Protein AF-A0A2R8AA76-F1 (afdb_monomer_lite)

pLDDT: mean 76.71, std 15.75, range [41.84, 96.31]

Structure (mmCIF, N/CA/C/O backbone):
data_AF-A0A2R8AA76-F1
#
_entry.id   AF-A0A2R8AA76-F1
#
loop_
_atom_site.group_PDB
_atom_site.id
_atom_site.type_symbol
_atom_site.label_atom_id
_atom_site.label_alt_id
_atom_site.label_comp_id
_atom_site.label_asym_id
_atom_site.label_entity_id
_atom_site.label_seq_id
_atom_site.pdbx_PDB_ins_code
_atom_site.Cartn_x
_atom_site.Cartn_y
_atom_site.Cartn_z
_atom_site.occupancy
_atom_site.B_iso_or_equiv
_atom_site.auth_seq_id
_atom_site.auth_comp_id
_atom_site.auth_asym_id
_atom_site.auth_atom_id
_atom_site.pdbx_PDB_model_num
ATOM 1 N N . MET A 1 1 ? 12.837 -18.090 33.378 1.00 52.94 1 MET A N 1
ATOM 2 C CA . MET A 1 1 ? 11.914 -18.209 32.228 1.00 52.94 1 MET A CA 1
ATOM 3 C C . MET A 1 1 ? 11.012 -16.968 32.091 1.00 52.94 1 MET A C 1
ATOM 5 O O . MET A 1 1 ? 10.012 -17.036 31.408 1.00 52.94 1 MET A O 1
ATOM 9 N N . SER A 1 2 ? 11.378 -15.805 32.654 1.00 61.41 2 SER A N 1
ATOM 10 C CA . SER A 1 2 ? 10.389 -14.785 33.066 1.00 61.41 2 SER A CA 1
ATOM 11 C C . SER A 1 2 ? 10.307 -13.522 32.191 1.00 61.41 2 SER A C 1
ATOM 13 O O . SER A 1 2 ? 9.382 -12.737 32.332 1.00 61.41 2 SER A O 1
ATOM 15 N N . VAL A 1 3 ? 11.260 -13.303 31.280 1.00 69.62 3 VAL A N 1
ATOM 16 C CA . VAL A 1 3 ? 11.308 -12.075 30.456 1.00 69.62 3 VAL A CA 1
ATOM 17 C C . VAL A 1 3 ? 10.355 -12.147 29.256 1.00 69.62 3 VAL A C 1
ATOM 19 O O . VAL A 1 3 ? 9.854 -11.126 28.806 1.00 69.62 3 VAL A O 1
ATOM 22 N N . GLN A 1 4 ? 10.059 -13.350 28.756 1.00 62.78 4 GLN A N 1
ATOM 23 C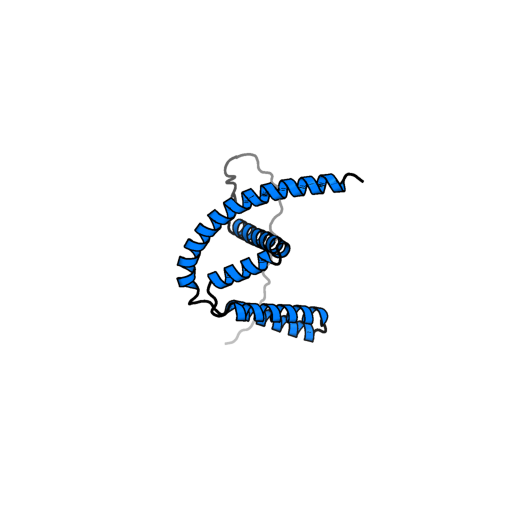 CA . GLN A 1 4 ? 9.138 -13.528 27.626 1.00 62.78 4 GLN A CA 1
ATOM 24 C C . GLN A 1 4 ? 7.652 -13.482 28.024 1.00 62.78 4 GLN A C 1
ATOM 26 O O . GLN A 1 4 ? 6.809 -13.406 27.135 1.00 62.78 4 GLN A O 1
ATOM 31 N N . GLU A 1 5 ? 7.336 -13.543 29.323 1.00 70.38 5 GLU A N 1
ATOM 32 C CA . GLU A 1 5 ? 5.959 -13.513 29.841 1.00 70.38 5 GLU A CA 1
ATOM 33 C C . GLU A 1 5 ? 5.493 -12.058 30.019 1.00 70.38 5 GLU A C 1
ATOM 35 O O . GLU A 1 5 ? 4.584 -11.633 29.317 1.00 70.38 5 GLU A O 1
ATOM 40 N N . ASN A 1 6 ? 6.254 -11.235 30.756 1.00 75.56 6 ASN A N 1
ATOM 41 C CA . ASN A 1 6 ? 5.937 -9.810 30.958 1.00 75.56 6 ASN A CA 1
ATOM 42 C C . ASN A 1 6 ? 5.774 -9.009 29.659 1.00 75.56 6 ASN A C 1
ATOM 44 O O . ASN A 1 6 ? 4.881 -8.179 29.554 1.00 75.56 6 ASN A O 1
ATOM 48 N N . VAL A 1 7 ? 6.624 -9.250 28.655 1.00 79.00 7 VAL A N 1
ATOM 49 C CA . VAL A 1 7 ? 6.539 -8.517 27.380 1.00 79.00 7 VAL A CA 1
ATOM 50 C C . VAL A 1 7 ? 5.259 -8.870 26.621 1.00 79.00 7 VAL A C 1
ATOM 52 O O . VAL A 1 7 ? 4.720 -8.026 25.917 1.00 79.00 7 VAL A O 1
ATOM 55 N N . LYS A 1 8 ? 4.760 -10.106 26.745 1.00 77.62 8 LYS A N 1
ATOM 56 C CA . LYS A 1 8 ? 3.507 -10.512 26.099 1.00 77.62 8 LYS A CA 1
ATOM 57 C C . LYS A 1 8 ? 2.297 -9.906 26.790 1.00 77.62 8 LYS A C 1
ATOM 59 O O . LYS A 1 8 ? 1.402 -9.463 26.079 1.00 77.62 8 LYS A O 1
ATOM 64 N N . ASP A 1 9 ? 2.296 -9.878 28.119 1.00 83.31 9 ASP A N 1
ATOM 65 C CA . ASP A 1 9 ? 1.207 -9.286 28.897 1.00 83.31 9 ASP A CA 1
ATOM 66 C C . ASP A 1 9 ? 1.135 -7.771 28.657 1.00 83.31 9 ASP A C 1
ATOM 68 O O . ASP A 1 9 ? 0.089 -7.252 28.287 1.00 83.31 9 ASP A O 1
ATOM 72 N N . GLU A 1 10 ? 2.273 -7.072 28.684 1.00 80.06 10 GLU A N 1
ATOM 73 C CA . GLU A 1 10 ? 2.316 -5.625 28.436 1.00 80.06 10 GLU A CA 1
ATOM 74 C C . GLU A 1 10 ? 1.934 -5.257 26.988 1.00 80.06 10 GLU A C 1
ATOM 76 O O . GLU A 1 10 ? 1.280 -4.241 26.743 1.00 80.06 10 GLU A O 1
ATOM 81 N N . LEU A 1 11 ? 2.294 -6.098 26.008 1.00 79.44 11 LEU A N 1
ATOM 82 C CA . LEU A 1 11 ? 1.822 -5.936 24.630 1.00 79.44 11 LEU A CA 1
ATOM 83 C C . LEU A 1 11 ? 0.325 -6.219 24.494 1.00 79.44 11 LEU A C 1
ATOM 85 O O . LEU A 1 11 ? -0.317 -5.578 23.666 1.00 79.44 11 LEU A O 1
ATOM 89 N N . ALA A 1 12 ? -0.215 -7.187 25.235 1.00 83.69 12 ALA A N 1
ATOM 90 C CA . ALA A 1 12 ? -1.629 -7.536 25.176 1.00 83.69 12 ALA A CA 1
ATOM 91 C C . ALA A 1 12 ? -2.491 -6.406 25.751 1.00 83.69 12 ALA A C 1
ATOM 93 O O . ALA A 1 12 ? -3.380 -5.927 25.049 1.00 83.69 12 ALA A O 1
ATOM 94 N N . ASP A 1 13 ? -2.152 -5.907 26.942 1.00 84.56 13 ASP A N 1
ATOM 95 C CA . ASP A 1 13 ? -2.830 -4.775 27.583 1.00 84.56 13 ASP A CA 1
ATOM 96 C C . ASP A 1 13 ? -2.765 -3.506 26.717 1.00 84.56 13 ASP A C 1
ATOM 98 O O . ASP A 1 13 ? -3.788 -2.885 26.412 1.00 84.56 13 ASP A O 1
ATOM 102 N N . ASN A 1 14 ? -1.574 -3.143 26.222 1.00 84.25 14 ASN A N 1
ATOM 103 C CA . ASN A 1 14 ? -1.439 -1.978 25.344 1.00 84.25 14 ASN A CA 1
ATOM 104 C C . ASN A 1 14 ? -2.168 -2.166 24.009 1.00 84.25 14 ASN A C 1
ATOM 106 O O . ASN A 1 14 ? -2.691 -1.198 23.456 1.00 84.25 14 ASN A O 1
ATOM 110 N N . ALA A 1 15 ? -2.226 -3.388 23.474 1.00 84.38 15 ALA A N 1
ATOM 111 C CA . ALA A 1 15 ? -2.968 -3.665 22.252 1.00 84.38 15 ALA A CA 1
ATOM 112 C C . ALA A 1 15 ? -4.484 -3.552 22.457 1.00 84.38 15 ALA A C 1
ATOM 114 O O . ALA A 1 15 ? -5.168 -3.106 21.536 1.00 84.38 15 ALA A O 1
ATOM 115 N N . GLU A 1 16 ? -5.020 -3.928 23.619 1.00 84.12 16 GLU A N 1
ATOM 116 C CA . GLU A 1 16 ? -6.445 -3.761 23.929 1.00 84.12 16 GLU A CA 1
ATOM 117 C C . GLU A 1 16 ? -6.822 -2.279 24.041 1.00 84.12 16 GLU A C 1
ATOM 119 O O . GLU A 1 16 ? -7.738 -1.828 23.347 1.00 84.12 16 GLU A O 1
ATOM 124 N N . HIS A 1 17 ? -6.041 -1.490 24.784 1.00 83.00 17 HIS A N 1
ATOM 125 C CA . HIS A 1 17 ? -6.250 -0.042 24.897 1.00 83.00 17 HIS A CA 1
ATOM 126 C C . HIS A 1 17 ? -6.060 0.704 23.568 1.00 83.00 17 HIS A C 1
ATOM 128 O O . HIS A 1 17 ? -6.827 1.616 23.233 1.00 83.00 17 HIS A O 1
ATOM 134 N N . ALA A 1 18 ? -5.062 0.304 22.776 1.00 83.75 18 ALA A N 1
ATOM 135 C CA . ALA A 1 18 ? -4.834 0.876 21.456 1.00 83.75 18 ALA A CA 1
ATOM 136 C C . ALA A 1 18 ? -5.962 0.514 20.486 1.00 83.75 18 ALA A C 1
ATOM 138 O O . ALA A 1 18 ? -6.378 1.364 19.705 1.00 83.75 18 ALA A O 1
ATOM 139 N N . LYS A 1 19 ? -6.493 -0.716 20.536 1.00 85.56 19 LYS A N 1
ATOM 140 C CA . LYS A 1 19 ? -7.614 -1.133 19.680 1.00 85.56 19 LYS A CA 1
ATOM 141 C C . LYS A 1 19 ? -8.869 -0.313 19.934 1.00 85.56 19 LYS A C 1
ATOM 143 O O . LYS A 1 19 ? -9.524 0.056 18.964 1.00 85.56 19 LYS A O 1
ATOM 148 N N . GLU A 1 20 ? -9.201 -0.046 21.193 1.00 83.81 20 GLU A N 1
ATOM 149 C CA . GLU A 1 20 ? -10.395 0.727 21.545 1.00 83.81 20 GLU A CA 1
ATOM 150 C C . GLU A 1 20 ? -10.269 2.179 21.068 1.00 83.81 20 GLU A C 1
ATOM 152 O O . GLU A 1 20 ? -11.096 2.649 20.288 1.00 83.81 20 GLU A O 1
ATOM 157 N N . THR A 1 21 ? -9.145 2.825 21.389 1.00 84.50 21 THR A N 1
ATOM 158 C CA . THR A 1 21 ? -8.845 4.200 20.956 1.00 84.50 21 THR A CA 1
ATOM 159 C C . THR A 1 21 ? -8.826 4.324 19.428 1.00 84.50 21 THR A C 1
ATOM 161 O O . THR A 1 21 ? -9.431 5.225 18.849 1.00 84.50 21 THR A O 1
ATOM 164 N N . VAL A 1 22 ? -8.160 3.392 18.739 1.00 85.81 22 VAL A N 1
ATOM 165 C CA . VAL A 1 22 ? -8.096 3.384 17.272 1.00 85.81 22 VAL A CA 1
ATOM 166 C C . VAL A 1 22 ? -9.479 3.182 16.663 1.00 85.81 22 VAL A C 1
ATOM 168 O O . VAL A 1 22 ? -9.782 3.824 15.663 1.00 85.81 22 VAL A O 1
ATOM 171 N N . LYS A 1 23 ? -10.331 2.328 17.238 1.00 85.50 23 LYS A N 1
ATOM 172 C CA . LYS A 1 23 ? -11.658 2.045 16.682 1.00 85.50 23 LYS A CA 1
ATOM 173 C C . LYS A 1 23 ? -12.532 3.297 16.634 1.00 85.50 23 LYS A C 1
ATOM 175 O O . LYS A 1 23 ? -13.106 3.572 15.583 1.00 85.50 23 LYS A O 1
ATOM 180 N N . ASP A 1 24 ? -12.578 4.075 17.711 1.00 85.88 24 ASP A N 1
ATOM 181 C CA . ASP A 1 24 ? -13.423 5.273 17.776 1.00 85.88 24 ASP A CA 1
ATOM 182 C C . ASP A 1 24 ? -12.930 6.387 16.839 1.00 85.88 24 ASP A C 1
ATOM 184 O O . ASP A 1 24 ? -13.716 7.004 16.108 1.00 85.88 24 ASP A O 1
ATOM 188 N N . HIS A 1 25 ? -11.610 6.598 16.785 1.00 84.12 25 HIS A N 1
ATOM 189 C CA . HIS A 1 25 ? -11.007 7.584 15.886 1.00 84.12 25 HIS A CA 1
ATOM 190 C C . HIS A 1 25 ? -11.112 7.186 14.409 1.00 84.12 25 HIS A C 1
ATOM 192 O O . HIS A 1 25 ? -11.358 8.044 13.561 1.00 84.12 25 HIS A O 1
ATOM 198 N N . VAL A 1 26 ? -10.962 5.898 14.089 1.00 85.19 26 VAL A N 1
ATOM 199 C CA . VAL A 1 26 ? -11.065 5.397 12.712 1.00 85.19 26 VAL A CA 1
ATOM 200 C C . VAL A 1 26 ? -12.495 5.472 12.201 1.00 85.19 26 VAL A C 1
ATOM 202 O O . VAL A 1 26 ? -12.680 5.901 11.068 1.00 85.19 26 VAL A O 1
ATOM 205 N N . VAL A 1 27 ? -13.500 5.095 12.999 1.00 84.62 27 VAL A N 1
ATOM 206 C CA . VAL A 1 27 ? -14.909 5.146 12.563 1.00 84.62 27 VAL A CA 1
ATOM 207 C C . VAL A 1 27 ? -15.307 6.581 12.212 1.00 84.62 27 VAL A C 1
ATOM 209 O O . VAL A 1 27 ? -15.781 6.829 11.106 1.00 84.62 27 VAL A O 1
ATOM 212 N N . SER A 1 28 ? -15.002 7.534 13.094 1.00 83.31 28 SER A N 1
ATOM 213 C CA . SER A 1 28 ? -15.364 8.945 12.899 1.00 83.31 28 SER A CA 1
ATOM 214 C C . SER A 1 28 ? -14.641 9.582 11.701 1.00 83.31 28 SER A C 1
ATOM 216 O O . SER A 1 28 ? -15.221 10.350 10.928 1.00 83.31 28 SER A O 1
ATOM 218 N N . ALA A 1 29 ? -13.358 9.251 11.518 1.00 84.50 29 ALA A N 1
ATOM 219 C CA . ALA A 1 29 ? -12.579 9.729 10.379 1.00 84.50 29 ALA A CA 1
ATOM 220 C C . ALA A 1 29 ? -13.051 9.097 9.060 1.00 84.50 29 ALA A C 1
ATOM 222 O O . ALA A 1 29 ? -13.146 9.790 8.048 1.00 84.50 29 ALA A O 1
ATOM 223 N N . ALA A 1 30 ? -13.376 7.802 9.071 1.00 84.25 30 ALA A N 1
ATOM 224 C CA . ALA A 1 30 ? -13.838 7.080 7.893 1.00 84.25 30 ALA A CA 1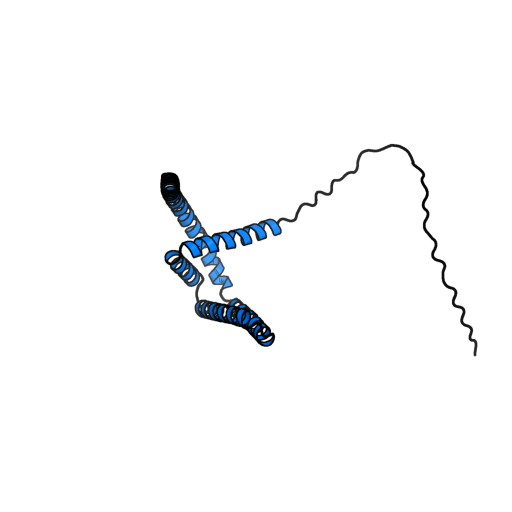
ATOM 225 C C . ALA A 1 30 ? -15.176 7.619 7.378 1.00 84.25 30 ALA A C 1
ATOM 227 O O . ALA A 1 30 ? -15.309 7.796 6.173 1.00 84.25 30 ALA A O 1
ATOM 228 N N . GLU A 1 31 ? -16.131 7.938 8.257 1.00 83.44 31 GLU A N 1
ATOM 229 C CA . GLU A 1 31 ? -17.424 8.511 7.850 1.00 83.44 31 GLU A CA 1
ATOM 230 C C . GLU A 1 31 ? -17.256 9.856 7.126 1.00 83.44 31 GLU A C 1
ATOM 232 O O . GLU A 1 31 ? -17.848 10.077 6.066 1.00 83.44 31 GLU A O 1
ATOM 237 N N . THR A 1 32 ? -16.392 10.728 7.656 1.00 83.19 32 THR A N 1
ATOM 238 C CA . THR A 1 32 ? -16.097 12.041 7.057 1.00 83.19 32 THR A CA 1
ATOM 239 C C . THR A 1 32 ? -15.442 11.876 5.685 1.00 83.19 32 THR A C 1
ATOM 241 O O . THR A 1 32 ? -15.912 12.413 4.682 1.00 83.19 32 THR A O 1
ATOM 244 N N . VAL A 1 33 ? -14.391 11.055 5.627 1.00 85.00 33 VAL A N 1
ATOM 245 C CA . VAL A 1 33 ? -13.634 10.791 4.401 1.00 85.00 33 VAL A CA 1
ATOM 246 C C . VAL A 1 33 ? -14.510 10.111 3.346 1.00 85.00 33 VAL A C 1
ATOM 248 O O . VAL A 1 33 ? -14.442 10.478 2.178 1.00 85.00 33 VAL A O 1
ATOM 251 N N . GLN A 1 34 ? -15.369 9.163 3.725 1.00 82.75 34 GLN A N 1
ATOM 252 C CA . GLN A 1 34 ? -16.239 8.451 2.789 1.00 82.75 34 GLN A CA 1
ATOM 253 C C . GLN A 1 34 ? -17.264 9.383 2.134 1.00 82.75 34 GLN A C 1
ATOM 255 O O . GLN A 1 34 ? -17.463 9.308 0.922 1.00 82.75 34 GLN A O 1
ATOM 260 N N . SER A 1 35 ? -17.888 10.277 2.906 1.00 80.25 35 SER A N 1
ATOM 261 C CA . SER A 1 35 ? -18.858 11.242 2.373 1.00 80.25 35 SER A CA 1
ATOM 262 C C . SER A 1 35 ? -18.210 12.228 1.391 1.00 80.25 35 SER A C 1
ATOM 264 O O . SER A 1 35 ? -18.742 12.480 0.301 1.00 80.25 35 SER A O 1
ATOM 266 N N . ASP A 1 36 ? -17.037 12.755 1.750 1.00 81.44 36 ASP A N 1
ATOM 267 C CA . ASP A 1 36 ? -16.300 13.717 0.926 1.00 81.44 36 ASP A CA 1
ATOM 268 C C . ASP A 1 36 ? -15.730 13.075 -0.343 1.00 81.44 36 ASP A C 1
ATOM 270 O O . ASP A 1 36 ? -15.797 13.660 -1.430 1.00 81.44 36 ASP A O 1
ATOM 274 N N . LEU A 1 37 ? -15.193 11.858 -0.222 1.00 78.94 37 LEU A N 1
ATOM 275 C CA . LEU A 1 37 ? -14.645 11.113 -1.349 1.00 78.94 37 LEU A CA 1
ATOM 276 C C . LEU A 1 37 ? -15.735 10.671 -2.311 1.00 78.94 37 LEU A C 1
ATOM 278 O O . LEU A 1 37 ? -15.545 10.845 -3.507 1.00 78.94 37 LEU A O 1
ATOM 282 N N . LYS A 1 38 ? -16.875 10.158 -1.835 1.00 76.56 38 LYS A N 1
ATOM 283 C CA . LYS A 1 38 ? -17.963 9.710 -2.716 1.00 76.56 38 LYS A CA 1
ATOM 284 C C . LYS A 1 38 ? -18.435 10.829 -3.645 1.00 76.56 38 LYS A C 1
ATOM 286 O O . LYS A 1 38 ? -18.522 10.648 -4.857 1.00 76.56 38 LYS A O 1
ATOM 291 N N . SER A 1 39 ? -18.630 12.018 -3.079 1.00 74.81 39 SER A N 1
ATOM 292 C CA . SER A 1 39 ? -19.079 13.201 -3.819 1.00 74.81 39 SER A CA 1
ATOM 293 C C . SER A 1 39 ? -18.069 13.678 -4.876 1.00 74.81 39 SER A C 1
ATOM 295 O O . SER A 1 39 ? -18.453 14.309 -5.859 1.00 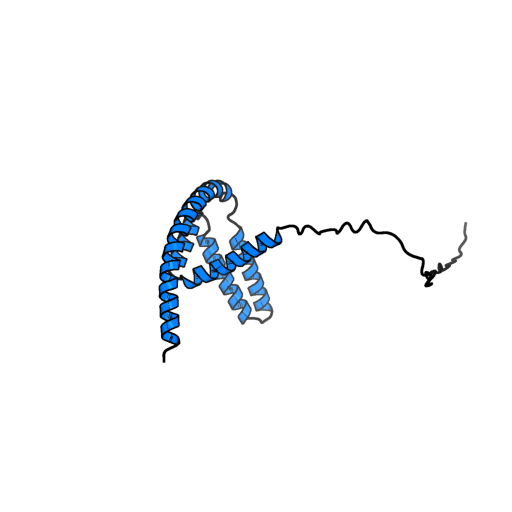74.81 39 SER A O 1
ATOM 297 N N . LYS A 1 40 ? -16.772 13.400 -4.686 1.00 71.38 40 LYS A N 1
ATOM 298 C CA . LYS A 1 40 ? -15.694 13.771 -5.622 1.00 71.38 40 LYS A CA 1
ATOM 299 C C . LYS A 1 40 ? -15.381 12.657 -6.627 1.00 71.38 40 LYS A C 1
ATOM 301 O O . LYS A 1 40 ? -15.146 12.932 -7.800 1.00 71.38 40 LYS A O 1
ATOM 306 N N . ALA A 1 41 ? -15.436 11.406 -6.184 1.00 68.94 41 ALA A N 1
ATOM 307 C CA . ALA A 1 41 ? -15.128 10.217 -6.962 1.00 68.94 41 ALA A CA 1
ATOM 308 C C . ALA A 1 41 ? -16.134 9.970 -8.089 1.00 68.94 41 ALA A C 1
ATOM 310 O O . ALA A 1 41 ? -15.715 9.632 -9.195 1.00 68.94 41 ALA A O 1
ATOM 311 N N . GLU A 1 42 ? -17.432 10.207 -7.855 1.00 66.44 42 GLU A N 1
ATOM 312 C CA . GLU A 1 42 ? -18.464 10.098 -8.901 1.00 66.44 42 GLU A CA 1
ATOM 313 C C . GLU A 1 42 ? -18.166 11.010 -10.112 1.00 66.44 42 GLU A C 1
ATOM 315 O O . GLU A 1 42 ? -18.517 10.678 -11.243 1.00 66.44 42 GLU A O 1
ATOM 320 N N . VAL A 1 43 ? -17.459 12.130 -9.907 1.00 64.06 43 VAL A N 1
ATOM 321 C CA . VAL A 1 43 ? -17.102 13.100 -10.960 1.00 64.06 43 VAL A CA 1
ATOM 322 C C . VAL A 1 43 ? -15.787 12.748 -11.676 1.00 64.06 43 VAL A C 1
ATOM 324 O O . VAL A 1 43 ? -15.606 13.097 -12.847 1.00 64.06 43 VAL A O 1
ATOM 327 N N . GLU A 1 44 ? -14.865 12.058 -11.002 1.00 62.09 44 GLU A N 1
ATOM 328 C CA . GLU A 1 44 ? -13.523 11.746 -11.519 1.00 62.09 44 GLU A CA 1
ATOM 329 C C . GLU A 1 44 ? -13.421 10.346 -12.145 1.00 62.09 44 GLU A C 1
ATOM 331 O O . GLU A 1 44 ? -12.751 10.189 -13.167 1.00 62.09 44 GLU A O 1
ATOM 336 N N . MET A 1 45 ? -14.151 9.348 -11.628 1.00 62.19 45 MET A N 1
ATOM 337 C CA . MET A 1 45 ? -14.103 7.960 -12.118 1.00 62.19 45 MET A CA 1
ATOM 338 C C . MET A 1 45 ? -14.492 7.799 -13.589 1.00 62.19 45 MET A C 1
ATOM 340 O O . MET A 1 45 ? -13.995 6.904 -14.267 1.00 62.19 45 MET A O 1
ATOM 344 N N . GLN A 1 46 ? -15.334 8.683 -14.127 1.00 57.66 46 GLN A N 1
ATOM 345 C CA . GLN A 1 46 ? -15.751 8.609 -15.527 1.00 57.66 46 GLN A CA 1
ATOM 346 C C . GLN A 1 46 ? -14.615 8.927 -16.524 1.00 57.66 46 GLN A C 1
ATOM 348 O O . GLN A 1 46 ? -14.820 8.823 -17.734 1.00 57.66 46 GLN A O 1
ATOM 353 N N . ARG A 1 47 ? -13.424 9.329 -16.045 1.00 55.59 47 ARG A N 1
ATOM 354 C CA . ARG A 1 47 ? -12.295 9.772 -16.881 1.00 55.59 47 ARG A CA 1
ATOM 355 C C . ARG A 1 47 ? -11.033 8.904 -16.806 1.00 55.59 47 ARG A C 1
ATOM 357 O O . ARG A 1 47 ? -10.150 9.116 -17.633 1.00 55.59 47 ARG A O 1
ATOM 364 N N . SER A 1 48 ? -10.929 7.937 -15.897 1.00 56.94 48 SER A N 1
ATOM 365 C CA . SER A 1 48 ? -9.657 7.242 -15.632 1.00 56.94 48 SER A CA 1
ATOM 366 C C . SER A 1 48 ? -9.835 5.744 -15.360 1.00 56.94 48 SER A C 1
ATOM 368 O O . SER A 1 48 ? -9.956 5.310 -14.221 1.00 56.94 48 SER A O 1
ATOM 370 N N . ALA A 1 49 ? -9.800 4.939 -16.427 1.00 56.88 49 ALA A N 1
ATOM 371 C CA . ALA A 1 49 ? -9.813 3.469 -16.359 1.00 56.88 49 ALA A CA 1
ATOM 372 C C . ALA A 1 49 ? -8.525 2.809 -16.916 1.00 56.88 49 ALA A C 1
ATOM 374 O O . ALA A 1 49 ? -8.461 1.594 -17.055 1.00 56.88 49 ALA A O 1
ATOM 375 N N . GLY A 1 50 ? -7.486 3.580 -17.265 1.00 61.66 50 GLY A N 1
ATOM 376 C CA . GLY A 1 50 ? -6.363 3.075 -18.077 1.00 61.66 50 GLY A CA 1
ATOM 377 C C . GLY A 1 50 ? -5.056 2.735 -17.349 1.00 61.66 50 GLY A C 1
ATOM 378 O O . GLY A 1 50 ? -4.193 2.079 -17.932 1.00 61.66 50 GLY A O 1
ATOM 379 N N . ASP A 1 51 ? -4.870 3.168 -16.102 1.00 71.06 51 ASP A N 1
ATOM 380 C CA . ASP A 1 51 ? -3.502 3.377 -15.602 1.00 71.06 51 ASP A CA 1
ATOM 381 C C . ASP A 1 51 ? -2.842 2.116 -15.021 1.00 71.06 51 ASP A C 1
ATOM 383 O O . ASP A 1 51 ? -1.624 1.956 -15.096 1.00 71.06 51 ASP A O 1
ATOM 387 N N . VAL A 1 52 ? -3.625 1.171 -14.490 1.00 76.38 52 VAL A N 1
ATOM 388 C CA . VAL A 1 52 ? -3.080 -0.048 -13.859 1.00 76.38 52 VAL A CA 1
ATOM 389 C C . VAL A 1 52 ? -2.606 -1.064 -14.903 1.00 76.38 52 VAL A C 1
ATOM 391 O O . VAL A 1 52 ? -1.547 -1.672 -14.730 1.00 76.38 52 VAL A O 1
ATOM 394 N N . SER A 1 53 ? -3.331 -1.202 -16.018 1.00 79.81 53 SER A N 1
ATOM 395 C CA . SER A 1 53 ? -2.927 -2.072 -17.132 1.00 79.81 53 SER A CA 1
ATOM 396 C C . SER A 1 53 ? -1.617 -1.603 -17.766 1.00 79.81 53 SER A C 1
ATOM 398 O O . SER A 1 53 ? -0.743 -2.422 -18.027 1.00 79.81 53 SER A O 1
ATOM 400 N N . ALA A 1 54 ? -1.414 -0.287 -17.900 1.00 83.31 54 ALA A N 1
ATOM 401 C CA . ALA A 1 54 ? -0.167 0.272 -18.423 1.00 83.31 54 ALA A CA 1
ATOM 402 C C . ALA A 1 54 ? 1.053 -0.068 -17.543 1.00 83.31 54 ALA A C 1
ATOM 404 O O . ALA A 1 54 ? 2.144 -0.334 -18.054 1.00 83.31 54 ALA A O 1
ATOM 405 N N . VAL A 1 55 ? 0.879 -0.106 -16.217 1.00 87.06 55 VAL A N 1
ATOM 406 C CA . VAL A 1 55 ? 1.937 -0.533 -15.288 1.00 87.06 55 VAL A CA 1
ATOM 407 C C . VAL A 1 55 ? 2.188 -2.036 -15.401 1.00 87.06 55 VAL A C 1
ATOM 409 O O . VAL A 1 55 ? 3.346 -2.454 -15.447 1.00 87.06 55 VAL A O 1
ATOM 412 N N . ALA A 1 56 ? 1.134 -2.854 -15.478 1.00 87.00 56 ALA A N 1
ATOM 413 C CA . ALA A 1 56 ? 1.265 -4.297 -15.681 1.00 87.00 56 ALA A CA 1
ATOM 414 C C . ALA A 1 56 ? 2.017 -4.614 -16.987 1.00 87.00 56 ALA A C 1
ATOM 416 O O . ALA A 1 56 ? 2.935 -5.440 -16.978 1.00 87.00 56 ALA A O 1
ATOM 417 N N . ASP A 1 57 ? 1.697 -3.900 -18.068 1.00 88.44 57 ASP A N 1
ATOM 418 C CA . ASP A 1 57 ? 2.372 -4.004 -19.362 1.00 88.44 57 ASP A CA 1
ATOM 419 C C . ASP A 1 57 ? 3.846 -3.598 -19.269 1.00 88.44 57 ASP A C 1
ATOM 421 O O . ASP A 1 57 ? 4.718 -4.342 -19.718 1.00 88.44 57 ASP A O 1
ATOM 425 N N . ALA A 1 58 ? 4.168 -2.473 -18.624 1.00 93.19 58 ALA A N 1
ATOM 426 C CA . ALA A 1 58 ? 5.555 -2.038 -18.447 1.00 93.19 58 ALA A CA 1
ATOM 427 C C . ALA A 1 58 ? 6.388 -3.054 -17.64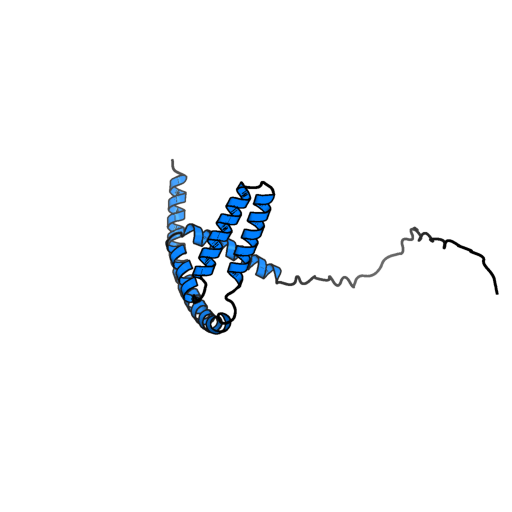2 1.00 93.19 58 ALA A C 1
ATOM 429 O O . ALA A 1 58 ? 7.528 -3.363 -18.000 1.00 93.19 58 ALA A O 1
ATOM 430 N N . VAL A 1 59 ? 5.810 -3.616 -16.575 1.00 91.62 59 VAL A N 1
ATOM 431 C CA . VAL A 1 59 ? 6.452 -4.666 -15.770 1.00 91.62 59 VAL A CA 1
ATOM 432 C C . VAL A 1 59 ? 6.633 -5.944 -16.588 1.00 91.62 59 VAL A C 1
ATOM 434 O O . VAL A 1 59 ? 7.669 -6.602 -16.468 1.00 91.62 59 VAL A O 1
ATOM 437 N N . ARG A 1 60 ? 5.667 -6.289 -17.446 1.00 90.81 60 ARG A N 1
ATOM 438 C CA . ARG A 1 60 ? 5.771 -7.444 -18.338 1.00 90.81 60 ARG A CA 1
ATOM 439 C C . ARG A 1 60 ? 6.888 -7.275 -19.360 1.00 90.81 60 ARG A C 1
ATOM 441 O O . ARG A 1 60 ? 7.736 -8.156 -19.461 1.00 90.81 60 ARG A O 1
ATOM 448 N N . VAL A 1 61 ? 6.958 -6.115 -20.011 1.00 93.94 61 VAL A N 1
ATOM 449 C CA . VAL A 1 61 ? 8.037 -5.761 -20.947 1.00 93.94 61 VAL A CA 1
ATOM 450 C C . VAL A 1 61 ? 9.403 -5.833 -20.264 1.00 93.94 61 VAL A C 1
ATOM 452 O O . VAL A 1 61 ? 10.342 -6.405 -20.816 1.00 93.94 61 VAL A O 1
ATOM 455 N N . ALA A 1 62 ? 9.524 -5.313 -19.041 1.00 92.44 62 ALA A N 1
ATOM 456 C CA . ALA A 1 62 ? 10.758 -5.424 -18.268 1.00 92.44 62 ALA A CA 1
ATOM 457 C C . ALA A 1 62 ? 11.095 -6.886 -17.930 1.00 92.44 62 ALA A C 1
ATOM 459 O O . ALA A 1 62 ? 12.256 -7.281 -18.000 1.00 92.44 62 ALA A O 1
ATOM 460 N N . GLY A 1 63 ? 10.095 -7.702 -17.586 1.00 91.44 63 GLY A N 1
ATOM 461 C CA . GLY A 1 63 ? 10.264 -9.134 -17.349 1.00 91.44 63 GLY A CA 1
ATOM 462 C C . GLY A 1 63 ? 10.751 -9.889 -18.585 1.00 91.44 63 GLY A C 1
ATOM 463 O O . GLY A 1 63 ? 11.628 -10.746 -18.459 1.00 91.44 63 GLY A O 1
ATOM 464 N N . ASP A 1 64 ? 10.234 -9.535 -19.759 1.00 92.25 64 ASP A N 1
ATOM 465 C CA . ASP A 1 64 ? 10.626 -10.112 -21.044 1.00 92.25 64 ASP A CA 1
ATOM 466 C C . ASP A 1 64 ? 12.055 -9.693 -21.445 1.00 92.25 64 ASP A C 1
ATOM 468 O O . ASP A 1 64 ? 12.849 -10.549 -21.841 1.00 92.25 64 ASP A O 1
ATOM 472 N N . ASP A 1 65 ? 12.445 -8.425 -21.245 1.00 93.50 65 ASP A N 1
ATOM 473 C CA . ASP A 1 65 ? 13.840 -7.966 -21.420 1.00 93.50 65 ASP A CA 1
ATOM 474 C C . ASP A 1 65 ? 14.795 -8.701 -20.465 1.00 93.50 65 ASP A C 1
ATOM 476 O O . ASP A 1 65 ? 15.882 -9.137 -20.850 1.00 93.50 65 ASP A O 1
ATOM 480 N N . LEU A 1 66 ? 14.374 -8.922 -19.221 1.00 91.81 66 LEU A N 1
ATOM 481 C CA . LEU A 1 66 ? 15.175 -9.623 -18.223 1.00 91.81 66 LEU A CA 1
ATOM 482 C C . LEU A 1 66 ? 15.314 -11.117 -18.558 1.00 91.81 66 LEU A C 1
ATOM 484 O O . LEU A 1 66 ? 16.382 -11.699 -18.358 1.00 91.81 66 LEU A O 1
ATOM 488 N N . ALA A 1 67 ? 14.272 -11.734 -19.121 1.00 89.75 67 ALA A N 1
ATOM 489 C CA . ALA A 1 67 ? 14.331 -13.096 -19.645 1.00 89.75 67 ALA A CA 1
ATOM 490 C C . ALA A 1 67 ? 15.310 -13.204 -20.821 1.00 89.75 67 ALA A C 1
ATOM 492 O O . ALA A 1 67 ? 16.094 -14.151 -20.861 1.00 89.75 67 ALA A O 1
ATOM 493 N N . ALA A 1 68 ? 15.299 -12.218 -21.725 1.00 91.62 68 ALA A N 1
ATOM 494 C CA . ALA A 1 68 ? 16.202 -12.142 -22.872 1.00 91.62 68 ALA A CA 1
ATOM 495 C C . ALA A 1 68 ? 17.678 -11.954 -22.472 1.00 91.62 68 ALA A C 1
ATOM 497 O O . ALA A 1 68 ? 18.570 -12.311 -23.235 1.00 91.62 68 ALA A O 1
ATOM 498 N N . ARG A 1 69 ? 17.944 -11.428 -21.268 1.00 94.12 69 ARG A N 1
ATOM 499 C CA . ARG A 1 69 ? 19.290 -11.277 -20.679 1.00 94.12 69 ARG A CA 1
ATOM 500 C C . ARG A 1 69 ? 19.697 -12.442 -19.763 1.00 94.12 69 ARG A C 1
ATOM 502 O O . ARG A 1 69 ? 20.509 -12.246 -18.856 1.00 94.12 69 ARG A O 1
ATOM 509 N N . ASP A 1 70 ? 19.078 -13.613 -19.922 1.00 92.94 70 ASP A N 1
ATOM 510 C CA . ASP A 1 70 ? 19.309 -14.830 -19.120 1.00 92.94 70 ASP A CA 1
ATOM 511 C C . ASP A 1 70 ? 19.050 -14.664 -17.603 1.00 92.94 70 ASP A C 1
ATOM 513 O O . ASP A 1 70 ? 19.462 -15.475 -16.769 1.00 92.94 70 ASP A O 1
ATOM 517 N N . ARG A 1 71 ? 18.313 -13.622 -17.189 1.00 91.25 71 ARG A N 1
ATOM 518 C CA . ARG A 1 71 ? 17.944 -13.371 -15.783 1.00 91.25 71 ARG A CA 1
ATOM 519 C C . ARG A 1 71 ? 16.598 -14.019 -15.444 1.00 91.25 71 ARG A C 1
ATOM 521 O O . ARG A 1 71 ? 15.685 -13.373 -14.928 1.00 91.25 71 ARG A O 1
ATOM 528 N N . HIS A 1 72 ? 16.482 -15.328 -15.666 1.00 90.50 72 HIS A N 1
ATOM 529 C CA . HIS A 1 72 ? 15.219 -16.074 -15.539 1.00 90.50 72 HIS A CA 1
ATOM 530 C C . HIS A 1 72 ? 14.543 -15.984 -14.160 1.00 90.50 72 HIS A C 1
ATOM 532 O O . HIS A 1 72 ? 13.318 -16.029 -14.063 1.00 90.50 72 HIS A O 1
ATOM 538 N N . ALA A 1 73 ? 15.314 -15.863 -13.073 1.00 92.31 73 ALA A N 1
ATOM 539 C CA . ALA A 1 73 ? 14.749 -15.700 -11.732 1.00 92.31 73 ALA A CA 1
ATOM 540 C C . ALA A 1 73 ? 13.992 -14.370 -11.593 1.00 92.31 73 ALA A C 1
ATOM 542 O O . ALA A 1 73 ? 12.865 -14.342 -11.104 1.00 92.31 73 ALA A O 1
ATOM 543 N N . ALA A 1 74 ? 14.589 -13.287 -12.083 1.00 91.00 74 ALA A N 1
ATOM 544 C CA . ALA A 1 74 ? 13.989 -11.966 -12.025 1.00 91.00 74 ALA A CA 1
ATOM 545 C C . ALA A 1 74 ? 12.859 -11.813 -13.059 1.00 91.00 74 ALA A C 1
ATOM 547 O O . ALA A 1 74 ? 11.830 -11.224 -12.747 1.00 91.00 74 ALA A O 1
ATOM 548 N N . ALA A 1 75 ? 12.982 -12.445 -14.230 1.00 92.38 75 ALA A N 1
ATOM 549 C CA . ALA A 1 75 ? 11.900 -12.530 -15.209 1.00 92.38 75 ALA A CA 1
ATOM 550 C C . ALA A 1 75 ? 10.648 -13.234 -14.658 1.00 92.38 75 ALA A C 1
ATOM 552 O O . ALA A 1 75 ? 9.530 -12.780 -14.896 1.00 92.38 75 ALA A O 1
ATOM 553 N N . ARG A 1 76 ? 10.812 -14.327 -13.893 1.00 92.50 76 ARG A N 1
ATOM 554 C CA . ARG A 1 76 ? 9.687 -15.016 -13.234 1.00 92.50 76 ARG A CA 1
ATOM 555 C C . ARG A 1 76 ? 9.012 -14.141 -12.187 1.00 92.50 76 ARG A C 1
ATOM 557 O O . ARG A 1 76 ? 7.787 -14.127 -12.115 1.00 92.50 76 ARG A O 1
ATOM 564 N N . LEU A 1 77 ? 9.801 -13.401 -11.411 1.00 94.88 77 LEU A N 1
ATOM 565 C CA . LEU A 1 77 ? 9.271 -12.462 -10.428 1.00 94.88 77 LEU A CA 1
ATOM 566 C C . LEU A 1 77 ? 8.480 -11.335 -11.106 1.00 94.88 77 LEU A C 1
ATOM 568 O O . LEU A 1 77 ? 7.343 -11.078 -10.722 1.00 94.88 77 LEU A O 1
ATOM 572 N N . ALA A 1 78 ? 9.049 -10.717 -12.144 1.00 92.25 78 ALA A N 1
ATOM 573 C CA . ALA A 1 78 ? 8.402 -9.651 -12.904 1.00 92.25 78 ALA A CA 1
ATOM 574 C C . ALA A 1 78 ? 7.102 -10.129 -13.568 1.00 92.25 78 ALA A C 1
ATOM 576 O O . ALA A 1 78 ? 6.069 -9.483 -13.430 1.00 92.25 78 ALA A O 1
ATOM 577 N N . ASN A 1 79 ? 7.108 -11.304 -14.203 1.00 90.19 79 ASN A N 1
ATOM 578 C CA . ASN A 1 79 ? 5.899 -11.877 -14.800 1.00 90.19 79 ASN A CA 1
ATOM 579 C C . ASN A 1 79 ? 4.826 -12.225 -13.755 1.00 90.19 79 ASN A C 1
ATOM 581 O O . ASN A 1 79 ? 3.640 -12.009 -13.999 1.00 90.19 79 ASN A O 1
ATOM 585 N N . GLY A 1 80 ? 5.224 -12.730 -12.583 1.00 92.38 80 GLY A N 1
ATOM 586 C CA . GLY A 1 80 ? 4.299 -12.967 -11.472 1.00 92.38 80 GLY A CA 1
ATOM 587 C C . GLY A 1 80 ? 3.664 -11.672 -10.960 1.00 92.38 80 GLY A C 1
ATOM 588 O O . GLY A 1 80 ? 2.454 -11.620 -10.735 1.00 92.38 80 GLY A O 1
ATOM 589 N N . ALA A 1 81 ? 4.462 -10.608 -10.844 1.00 91.62 81 ALA A N 1
ATOM 590 C CA . ALA A 1 81 ? 3.978 -9.282 -10.482 1.00 91.62 81 ALA A CA 1
ATOM 591 C C . ALA A 1 81 ? 3.012 -8.727 -11.540 1.00 91.62 81 ALA A C 1
ATOM 593 O O . ALA A 1 81 ? 1.900 -8.348 -11.191 1.00 91.62 81 ALA A O 1
ATOM 594 N N . ALA A 1 82 ? 3.377 -8.770 -12.825 1.00 91.12 82 ALA A N 1
ATOM 595 C CA . ALA A 1 82 ? 2.518 -8.332 -13.925 1.00 91.12 82 ALA A CA 1
ATOM 596 C C . ALA A 1 82 ? 1.179 -9.084 -13.950 1.00 91.12 82 ALA A C 1
ATOM 598 O O . ALA A 1 82 ? 0.130 -8.464 -14.068 1.00 91.12 82 ALA A O 1
ATOM 599 N N . SER A 1 83 ? 1.188 -10.409 -13.760 1.00 90.94 83 SER A N 1
ATOM 600 C CA . SER A 1 83 ? -0.049 -11.200 -13.707 1.00 90.94 83 SER A CA 1
ATOM 601 C C . SER A 1 83 ? -0.932 -10.839 -12.512 1.00 90.94 83 SER A C 1
ATOM 603 O O . SER A 1 83 ? -2.155 -10.907 -12.614 1.00 90.94 83 SER A O 1
ATOM 605 N N . SER A 1 84 ? -0.324 -10.485 -11.379 1.00 89.12 84 SER A N 1
ATOM 606 C CA . SER A 1 84 ? -1.060 -10.059 -10.186 1.00 89.12 84 SER A CA 1
ATOM 607 C C . SER A 1 84 ? -1.663 -8.666 -10.391 1.00 89.12 84 SER A C 1
ATOM 609 O O . SER A 1 84 ? -2.809 -8.436 -10.018 1.00 89.12 84 SER A O 1
ATOM 611 N N . LEU A 1 85 ? -0.923 -7.761 -11.040 1.00 88.19 85 LEU A N 1
ATOM 612 C CA . LEU A 1 85 ? -1.397 -6.429 -11.415 1.00 88.19 85 LEU A CA 1
ATOM 613 C C . LEU A 1 85 ? -2.524 -6.487 -12.452 1.00 88.19 85 LEU A C 1
ATOM 615 O O . LEU A 1 85 ? -3.483 -5.743 -12.315 1.00 88.19 85 LEU A O 1
ATOM 619 N N . ASP A 1 86 ? -2.456 -7.390 -13.434 1.00 87.31 86 ASP A N 1
ATOM 620 C CA . ASP A 1 86 ? -3.520 -7.594 -14.430 1.00 87.31 86 ASP A CA 1
ATOM 621 C C . ASP A 1 86 ? -4.813 -8.109 -13.781 1.00 87.31 86 ASP A C 1
ATOM 623 O O . ASP A 1 86 ? -5.900 -7.619 -14.078 1.00 87.31 86 ASP A O 1
ATOM 627 N N . ALA A 1 87 ? -4.708 -9.052 -12.837 1.00 87.19 87 ALA A N 1
ATOM 628 C CA . ALA A 1 87 ? -5.862 -9.524 -12.074 1.00 87.19 87 ALA A CA 1
ATOM 629 C C . ALA A 1 87 ? -6.512 -8.383 -11.275 1.00 87.19 87 ALA A C 1
ATOM 631 O O . ALA A 1 87 ? -7.732 -8.246 -11.275 1.00 87.19 87 ALA A O 1
ATOM 632 N N . VAL A 1 88 ? -5.690 -7.535 -10.653 1.00 86.12 88 VAL A N 1
ATOM 633 C CA . VAL A 1 88 ? -6.147 -6.345 -9.929 1.00 86.12 88 VAL A CA 1
ATOM 634 C C . VAL A 1 88 ? -6.767 -5.321 -10.885 1.00 86.12 88 VAL A C 1
ATOM 636 O O . VAL A 1 88 ? -7.841 -4.815 -10.590 1.00 86.12 88 VAL A O 1
ATOM 639 N N . ALA A 1 89 ? -6.160 -5.062 -12.046 1.00 84.31 89 ALA A N 1
ATOM 640 C CA . ALA A 1 89 ? -6.673 -4.139 -13.058 1.00 84.31 89 ALA A CA 1
ATOM 641 C C . ALA A 1 89 ? -8.048 -4.569 -13.580 1.00 84.31 89 ALA A C 1
ATOM 643 O O . ALA A 1 89 ? -8.961 -3.756 -13.627 1.00 84.31 89 ALA A O 1
ATOM 644 N N . ARG A 1 90 ? -8.223 -5.857 -13.901 1.00 83.50 90 ARG A N 1
ATOM 645 C CA . ARG A 1 90 ? -9.523 -6.412 -14.317 1.00 83.50 90 ARG A CA 1
ATOM 646 C C . ARG A 1 90 ? -10.555 -6.380 -13.209 1.00 83.50 90 ARG A C 1
ATOM 648 O O . ARG A 1 90 ? -11.738 -6.242 -13.484 1.00 83.50 90 ARG A O 1
ATOM 655 N N . GLU A 1 91 ? -10.117 -6.578 -11.972 1.00 81.88 91 GLU A N 1
ATOM 656 C CA . GLU A 1 91 ? -11.010 -6.478 -10.834 1.00 81.88 91 GLU A CA 1
ATOM 657 C C . GLU A 1 91 ? -11.437 -5.027 -10.607 1.00 81.88 91 GLU A C 1
ATOM 659 O O . GLU A 1 91 ? -12.584 -4.811 -10.258 1.00 81.88 91 GLU A O 1
ATOM 664 N N . LEU A 1 92 ? -10.557 -4.051 -10.832 1.00 79.94 92 LEU A N 1
ATOM 665 C CA . LEU A 1 92 ? -10.824 -2.613 -10.720 1.00 79.94 92 LEU A CA 1
ATOM 666 C C . LEU A 1 92 ? -11.614 -2.039 -11.905 1.00 79.94 92 LEU A C 1
ATOM 668 O O . LEU A 1 92 ? -12.275 -1.014 -11.748 1.00 79.94 92 LEU A O 1
ATOM 672 N N . ASP A 1 93 ? -11.543 -2.671 -13.076 1.00 80.00 93 ASP A N 1
ATOM 673 C CA . ASP A 1 93 ? -12.219 -2.218 -14.290 1.00 80.00 93 ASP A CA 1
ATOM 674 C C . ASP A 1 93 ? -13.740 -2.180 -14.086 1.00 80.00 93 ASP A C 1
ATOM 676 O O . ASP A 1 93 ? -14.389 -3.187 -13.800 1.00 80.00 93 ASP A O 1
ATOM 680 N N . GLY A 1 94 ? -14.311 -0.979 -14.179 1.00 75.81 94 GLY A N 1
ATOM 681 C CA . GLY A 1 94 ? -15.736 -0.750 -13.944 1.00 75.81 94 GLY A CA 1
ATOM 682 C C . GLY A 1 94 ? -16.195 -0.876 -12.484 1.00 75.81 94 GLY A C 1
ATOM 683 O O . GLY A 1 94 ? -17.402 -0.823 -12.246 1.00 75.81 94 GLY A O 1
ATOM 684 N N . LYS A 1 95 ? -15.285 -1.017 -11.507 1.00 80.75 95 LYS A N 1
ATOM 685 C CA . LYS A 1 95 ? -15.627 -0.963 -10.076 1.00 80.75 95 LYS A CA 1
ATOM 686 C C . LYS A 1 95 ? -15.749 0.472 -9.574 1.00 80.75 95 LYS A C 1
ATOM 688 O O . LYS A 1 95 ? -14.976 1.347 -9.957 1.00 80.75 95 LYS A O 1
ATOM 693 N N . SER A 1 96 ? -16.699 0.690 -8.667 1.00 80.44 96 SER A N 1
ATOM 694 C CA . SER A 1 96 ? -16.835 1.953 -7.934 1.00 80.44 96 SER A CA 1
ATOM 695 C C . SER A 1 96 ? -15.763 2.085 -6.846 1.00 80.44 96 SER A C 1
ATOM 697 O O . SER A 1 96 ? -15.168 1.088 -6.427 1.00 80.44 96 SER A O 1
ATOM 699 N N . VAL A 1 97 ? -15.503 3.307 -6.359 1.00 79.62 97 VAL A N 1
ATOM 700 C CA . VAL A 1 97 ? -14.547 3.528 -5.254 1.00 79.62 97 VAL A CA 1
ATOM 701 C C . VAL A 1 97 ? -14.971 2.725 -4.026 1.00 79.62 97 VAL A C 1
ATOM 703 O O . VAL A 1 97 ? -14.119 2.181 -3.323 1.00 79.62 97 VAL A O 1
ATOM 706 N N . GLU A 1 98 ? -16.277 2.597 -3.796 1.00 81.88 98 GLU A N 1
ATOM 707 C CA . GLU A 1 98 ? -16.843 1.776 -2.734 1.00 81.88 98 GLU A CA 1
ATOM 708 C C . GLU A 1 98 ? -16.471 0.296 -2.866 1.00 81.88 98 GLU A C 1
ATOM 710 O O . GLU A 1 98 ? -16.077 -0.314 -1.872 1.00 81.88 98 GLU A O 1
ATOM 715 N N . ASP A 1 99 ? -16.524 -0.275 -4.072 1.00 84.19 99 ASP A N 1
ATOM 716 C CA . ASP A 1 99 ? -16.158 -1.681 -4.290 1.00 84.19 99 ASP A CA 1
ATOM 717 C C . ASP A 1 99 ? -14.661 -1.925 -4.040 1.00 84.19 99 ASP A C 1
ATOM 719 O O . ASP A 1 99 ? -14.262 -2.979 -3.536 1.00 84.19 99 ASP A O 1
ATOM 723 N N . VAL A 1 100 ? -13.815 -0.949 -4.383 1.00 85.31 100 VAL A N 1
ATOM 724 C CA . VAL A 1 100 ? -12.368 -1.008 -4.122 1.00 85.31 100 VAL A CA 1
ATOM 725 C C . VAL A 1 100 ? -12.084 -0.898 -2.629 1.00 85.31 100 VAL A C 1
ATOM 727 O O . VAL A 1 100 ? -11.295 -1.676 -2.087 1.00 85.31 100 VAL A O 1
ATOM 730 N N . ALA A 1 101 ? -12.748 0.033 -1.945 1.00 86.00 101 ALA A N 1
ATOM 731 C CA . ALA A 1 101 ? -12.635 0.191 -0.502 1.00 86.00 101 ALA A CA 1
ATOM 732 C C . ALA A 1 101 ? -13.094 -1.076 0.240 1.00 86.00 101 ALA A C 1
ATOM 734 O O . ALA A 1 101 ? -12.414 -1.519 1.169 1.00 86.00 101 ALA A O 1
ATOM 735 N N . ASP A 1 102 ? -14.188 -1.708 -0.199 1.00 87.38 102 ASP A N 1
ATOM 736 C CA . ASP A 1 102 ? -14.663 -2.963 0.390 1.00 87.38 102 ASP A CA 1
ATOM 737 C C . ASP A 1 102 ? -13.686 -4.123 0.146 1.00 87.38 102 ASP A C 1
ATOM 739 O O . ASP A 1 102 ? -13.393 -4.892 1.068 1.00 87.38 102 ASP A O 1
ATOM 743 N N . ALA A 1 103 ? -13.086 -4.209 -1.047 1.00 87.38 103 ALA A N 1
ATOM 744 C CA . ALA A 1 103 ? -12.054 -5.202 -1.345 1.00 87.38 103 ALA A CA 1
ATOM 745 C C . ALA A 1 103 ? -10.833 -5.054 -0.419 1.00 87.38 103 ALA A C 1
ATOM 747 O O . ALA A 1 103 ? -10.363 -6.042 0.160 1.00 87.38 103 ALA A O 1
ATOM 748 N N . VAL A 1 104 ? -10.361 -3.821 -0.203 1.00 89.50 104 VAL A N 1
ATOM 749 C CA . VAL A 1 104 ? -9.263 -3.521 0.732 1.00 89.50 104 VAL A CA 1
ATOM 750 C C . VAL A 1 104 ? -9.658 -3.859 2.173 1.00 89.50 104 VAL A C 1
ATOM 752 O O . VAL A 1 104 ? -8.882 -4.500 2.887 1.00 89.50 104 VAL A O 1
ATOM 755 N N . ALA A 1 105 ? -10.872 -3.505 2.604 1.00 88.69 105 ALA A N 1
ATOM 756 C CA . ALA A 1 105 ? -11.371 -3.822 3.942 1.00 88.69 105 ALA A CA 1
ATOM 757 C C . ALA A 1 105 ? -11.472 -5.340 4.169 1.00 88.69 105 ALA A C 1
ATOM 759 O O . ALA A 1 105 ? -11.050 -5.861 5.205 1.00 88.69 105 ALA A O 1
ATOM 760 N N . SER A 1 106 ? -11.986 -6.075 3.182 1.00 91.62 106 SER A N 1
ATOM 761 C CA . SER A 1 106 ? -12.076 -7.535 3.197 1.00 91.62 106 SER A CA 1
ATOM 762 C C . SER A 1 106 ? -10.696 -8.193 3.257 1.00 91.62 106 SER A C 1
ATOM 764 O O . SER A 1 106 ? -10.474 -9.110 4.057 1.00 91.62 106 SER A O 1
ATOM 766 N N . PHE A 1 107 ? -9.735 -7.685 2.481 1.00 90.88 107 PHE A N 1
ATOM 767 C CA . PHE A 1 107 ? -8.347 -8.138 2.523 1.00 90.88 107 PHE A CA 1
ATOM 768 C C . PHE A 1 107 ? -7.702 -7.880 3.889 1.00 90.88 107 PHE A C 1
ATOM 770 O O . PHE A 1 107 ? -7.083 -8.785 4.452 1.00 90.88 107 PHE A O 1
ATOM 777 N N . GLY A 1 108 ? -7.903 -6.691 4.459 1.00 89.88 108 GLY A N 1
ATOM 778 C CA . GLY A 1 108 ? -7.369 -6.320 5.766 1.00 89.88 108 GLY A CA 1
ATOM 779 C C . GLY A 1 108 ? -7.909 -7.180 6.909 1.00 89.88 108 GLY A C 1
ATOM 780 O O . GLY A 1 108 ? -7.145 -7.591 7.781 1.00 89.88 108 GLY A O 1
ATOM 781 N N . ARG A 1 109 ? -9.197 -7.551 6.862 1.00 91.94 109 ARG A N 1
ATOM 782 C CA . ARG A 1 109 ? -9.800 -8.504 7.815 1.00 91.94 109 ARG A CA 1
ATOM 783 C C . ARG A 1 109 ? -9.180 -9.902 7.728 1.00 91.94 109 ARG A C 1
ATOM 785 O O . ARG A 1 109 ? -9.080 -10.586 8.742 1.00 91.94 109 ARG A O 1
ATOM 792 N N . ARG A 1 110 ? -8.774 -10.334 6.530 1.00 95.12 110 ARG A N 1
ATOM 793 C CA . ARG A 1 110 ? -8.139 -11.645 6.291 1.00 95.12 110 ARG A CA 1
ATOM 794 C C . ARG A 1 110 ? -6.645 -11.649 6.613 1.00 95.12 110 ARG A C 1
ATOM 796 O O . ARG A 1 110 ? -6.125 -12.675 7.036 1.00 95.12 110 ARG A O 1
ATOM 803 N N . ASN A 1 111 ? -5.966 -10.521 6.414 1.00 95.00 111 ASN A N 1
ATOM 804 C CA . ASN A 1 111 ? -4.519 -10.380 6.561 1.00 95.00 111 ASN A CA 1
ATOM 805 C C . ASN A 1 111 ? -4.167 -9.091 7.330 1.00 95.00 111 ASN A C 1
ATOM 807 O O . ASN A 1 111 ? -3.663 -8.135 6.733 1.00 95.00 111 ASN A O 1
ATOM 811 N N . PRO A 1 112 ? -4.374 -9.050 8.659 1.00 90.19 112 PRO A N 1
ATOM 812 C CA . PRO A 1 112 ? -4.168 -7.834 9.451 1.00 90.19 112 PRO A CA 1
ATOM 813 C C . PRO A 1 112 ? -2.717 -7.331 9.413 1.00 90.19 112 PRO A C 1
ATOM 815 O O . PRO A 1 112 ? -2.487 -6.127 9.350 1.00 90.19 112 PRO A O 1
ATOM 818 N N . LEU A 1 113 ? -1.728 -8.233 9.369 1.00 94.94 113 LEU A N 1
ATOM 819 C CA . LEU A 1 113 ? -0.314 -7.849 9.252 1.00 94.94 113 LEU A CA 1
ATOM 820 C C . LEU A 1 113 ? 0.007 -7.179 7.911 1.00 94.94 113 LEU A C 1
ATOM 822 O O . LEU A 1 113 ? 0.775 -6.221 7.879 1.00 94.94 113 LEU A O 1
ATOM 826 N N . ALA A 1 114 ? -0.591 -7.655 6.816 1.00 94.00 114 ALA A N 1
ATOM 827 C CA . ALA A 1 114 ? -0.387 -7.061 5.498 1.00 94.00 114 ALA A CA 1
ATOM 828 C C . ALA A 1 114 ? -1.007 -5.660 5.423 1.00 94.00 114 ALA A C 1
ATOM 830 O O . ALA A 1 114 ? -0.397 -4.758 4.855 1.00 94.00 114 ALA A O 1
ATOM 831 N N . LEU A 1 115 ? -2.174 -5.461 6.049 1.00 92.12 115 LEU A N 1
ATOM 832 C CA . LEU A 1 115 ? -2.805 -4.146 6.145 1.00 92.12 115 LEU A CA 1
ATOM 833 C C . LEU A 1 115 ? -1.936 -3.162 6.936 1.00 92.12 115 LEU A C 1
ATOM 835 O O . LEU A 1 115 ? -1.667 -2.072 6.445 1.00 92.12 115 LEU A O 1
ATOM 839 N N . ILE A 1 116 ? -1.461 -3.550 8.126 1.00 93.12 116 ILE A N 1
ATOM 840 C CA . ILE A 1 116 ? -0.620 -2.685 8.971 1.00 93.12 116 ILE A CA 1
ATOM 841 C C . ILE A 1 116 ? 0.703 -2.362 8.266 1.00 93.12 116 ILE A C 1
ATOM 843 O O . ILE A 1 116 ? 1.106 -1.202 8.210 1.00 93.12 116 ILE A O 1
ATOM 847 N N . GLY A 1 117 ? 1.363 -3.369 7.684 1.00 95.31 117 GLY A N 1
ATOM 848 C CA . GLY A 1 117 ? 2.606 -3.173 6.938 1.00 95.31 117 GLY A CA 1
ATOM 849 C C . GLY A 1 117 ? 2.415 -2.273 5.715 1.00 95.31 117 GLY A C 1
ATOM 850 O O . GLY A 1 117 ? 3.200 -1.351 5.500 1.00 95.31 117 GLY A O 1
ATOM 851 N N . GLY A 1 118 ? 1.340 -2.489 4.953 1.00 93.81 118 GLY A N 1
ATOM 852 C CA . GLY A 1 118 ? 0.985 -1.658 3.805 1.00 93.81 118 GLY A CA 1
ATOM 853 C C . GLY A 1 118 ? 0.670 -0.215 4.200 1.00 93.81 118 GLY A C 1
ATOM 854 O O . GLY A 1 118 ? 1.186 0.710 3.580 1.00 93.81 118 GLY A O 1
ATOM 855 N N . ALA A 1 119 ? -0.105 -0.016 5.269 1.00 92.31 119 ALA A N 1
ATOM 856 C CA . ALA A 1 119 ? -0.452 1.305 5.785 1.00 92.31 119 ALA A CA 1
ATOM 857 C C . ALA A 1 119 ? 0.776 2.072 6.293 1.00 92.31 119 ALA A C 1
ATOM 859 O O . ALA A 1 119 ? 0.898 3.264 6.024 1.00 92.31 119 ALA A O 1
ATOM 860 N N . ALA A 1 120 ? 1.717 1.403 6.966 1.00 95.75 120 ALA A N 1
ATOM 861 C CA . ALA A 1 120 ? 2.958 2.030 7.419 1.00 95.75 120 ALA A CA 1
ATOM 862 C C . ALA A 1 120 ? 3.819 2.511 6.239 1.00 95.75 120 ALA A C 1
ATOM 864 O O . ALA A 1 120 ? 4.303 3.643 6.237 1.00 95.75 120 ALA A O 1
ATOM 865 N N . VAL A 1 121 ? 3.971 1.675 5.206 1.00 96.31 121 VAL A N 1
ATOM 866 C CA . VAL A 1 121 ? 4.711 2.030 3.986 1.00 96.31 121 VAL A CA 1
ATOM 867 C C . VAL A 1 121 ? 4.015 3.170 3.240 1.00 96.31 121 VAL A C 1
ATOM 869 O O . VAL A 1 121 ? 4.665 4.153 2.886 1.00 96.31 121 VAL A O 1
ATOM 872 N N . ALA A 1 122 ? 2.697 3.084 3.049 1.00 93.69 122 ALA A N 1
ATOM 873 C CA . ALA A 1 122 ? 1.912 4.139 2.414 1.00 93.69 122 ALA A CA 1
ATOM 874 C C . ALA A 1 122 ? 2.010 5.461 3.191 1.00 93.69 122 ALA A C 1
ATOM 876 O O . ALA A 1 122 ? 2.261 6.504 2.593 1.00 93.69 122 ALA A O 1
ATOM 877 N N . GLY A 1 123 ? 1.901 5.412 4.521 1.00 90.88 123 GLY A N 1
ATOM 878 C CA . GLY A 1 123 ? 2.063 6.566 5.402 1.00 90.88 123 GLY A CA 1
ATOM 879 C C . GLY A 1 123 ? 3.454 7.191 5.308 1.00 90.88 123 GLY A C 1
ATOM 880 O O . GLY A 1 123 ? 3.567 8.412 5.275 1.00 90.88 123 GLY A O 1
ATOM 881 N N . PHE A 1 124 ? 4.512 6.385 5.182 1.00 95.38 124 PHE A N 1
ATOM 882 C CA . PHE A 1 124 ? 5.867 6.893 4.959 1.00 95.38 124 PHE A CA 1
ATOM 883 C C . PHE A 1 124 ? 5.999 7.617 3.613 1.00 95.38 124 PHE A C 1
ATOM 885 O O . PHE A 1 124 ? 6.560 8.710 3.559 1.00 95.38 124 PHE A O 1
ATOM 892 N N . PHE A 1 125 ? 5.465 7.043 2.531 1.00 93.50 125 PHE A N 1
ATOM 893 C CA . PHE A 1 125 ? 5.486 7.690 1.217 1.00 93.50 125 PHE A CA 1
ATOM 894 C C . PHE A 1 125 ? 4.664 8.981 1.198 1.00 93.50 125 PHE A C 1
ATOM 896 O O . PHE A 1 125 ? 5.146 9.991 0.690 1.00 93.50 125 PHE A O 1
ATOM 903 N N . LEU A 1 126 ? 3.471 8.971 1.798 1.00 92.94 126 LEU A N 1
ATOM 904 C CA . LEU A 1 126 ? 2.625 10.156 1.946 1.00 92.94 126 LEU A CA 1
ATOM 905 C C . LEU A 1 126 ? 3.322 11.231 2.787 1.00 92.94 126 LEU A C 1
ATOM 907 O O . LEU A 1 126 ? 3.415 12.376 2.357 1.00 92.94 126 LEU A O 1
ATOM 911 N N . GLY A 1 127 ? 3.886 10.863 3.939 1.00 92.19 127 GLY A N 1
ATOM 912 C CA . GLY A 1 127 ? 4.624 11.787 4.802 1.00 92.19 127 GLY A CA 1
ATOM 913 C C . GLY A 1 127 ? 5.841 12.384 4.099 1.00 92.19 127 GLY A C 1
ATOM 914 O O . GLY A 1 127 ? 6.088 13.585 4.179 1.00 92.19 127 GLY A O 1
ATOM 915 N N . ARG A 1 128 ? 6.565 11.570 3.324 1.00 83.88 128 ARG A N 1
ATOM 916 C CA . ARG A 1 128 ? 7.710 12.037 2.542 1.00 83.88 128 ARG A CA 1
ATOM 917 C C . ARG A 1 128 ? 7.298 12.932 1.376 1.00 83.88 128 ARG A C 1
ATOM 919 O O . ARG A 1 128 ? 8.037 13.865 1.085 1.00 83.88 128 ARG A O 1
ATOM 926 N N . PHE A 1 129 ? 6.147 12.691 0.746 1.00 88.62 129 PHE A N 1
ATOM 927 C CA . PHE A 1 129 ? 5.601 13.580 -0.281 1.00 88.62 129 PHE A CA 1
ATOM 928 C C . PHE A 1 129 ? 5.219 14.938 0.311 1.00 88.62 129 PHE A C 1
ATOM 930 O O . PHE A 1 129 ? 5.671 15.957 -0.199 1.00 88.62 129 PHE A O 1
ATOM 937 N N . VAL A 1 130 ? 4.493 14.949 1.435 1.00 89.62 130 VAL A N 1
ATOM 938 C CA . VAL A 1 130 ? 4.094 16.183 2.132 1.00 89.62 130 VAL A CA 1
ATOM 939 C C . VAL A 1 130 ? 5.317 17.018 2.533 1.00 89.62 130 VAL A C 1
ATOM 941 O O . VAL A 1 130 ? 5.356 18.211 2.243 1.00 89.62 130 VAL A O 1
ATOM 944 N N . THR A 1 131 ? 6.355 16.403 3.116 1.00 76.81 131 THR A N 1
ATOM 945 C CA . THR A 1 131 ? 7.617 17.097 3.439 1.00 76.81 131 THR A CA 1
ATOM 946 C C . THR A 1 131 ? 8.379 17.555 2.195 1.00 76.81 131 THR A C 1
ATOM 948 O O . THR A 1 131 ? 8.993 18.615 2.221 1.00 76.81 131 THR A O 1
ATOM 951 N N . ALA A 1 132 ? 8.354 16.787 1.103 1.00 65.38 132 ALA A N 1
ATOM 952 C CA . ALA A 1 132 ? 9.030 17.160 -0.140 1.00 65.38 132 ALA A CA 1
ATOM 953 C C . ALA A 1 132 ? 8.338 18.315 -0.880 1.00 65.38 132 ALA A C 1
ATOM 955 O O . ALA A 1 132 ? 8.975 18.976 -1.696 1.00 65.38 132 ALA A O 1
ATOM 956 N N . THR A 1 133 ? 7.053 18.560 -0.609 1.00 58.75 133 THR A N 1
ATOM 957 C CA . THR A 1 133 ? 6.304 19.690 -1.172 1.00 58.75 133 THR A CA 1
ATOM 958 C C . THR A 1 133 ? 6.404 20.976 -0.362 1.00 58.75 133 THR A C 1
ATOM 960 O O . THR A 1 133 ? 5.960 22.003 -0.866 1.00 58.75 133 THR A O 1
ATOM 963 N N . THR A 1 134 ? 6.988 20.961 0.843 1.00 55.22 134 THR A N 1
ATOM 964 C CA . THR A 1 134 ? 7.357 22.201 1.538 1.00 55.22 134 THR A CA 1
ATOM 965 C C . THR A 1 134 ? 8.539 22.816 0.788 1.00 55.22 134 THR A C 1
ATOM 967 O O . THR A 1 134 ? 9.622 22.224 0.805 1.00 55.22 134 THR A O 1
ATOM 970 N N . PRO A 1 135 ? 8.374 23.968 0.112 1.00 58.03 135 PRO A N 1
ATOM 971 C CA . PRO A 1 135 ? 9.517 24.720 -0.374 1.00 58.03 135 PRO A CA 1
ATOM 972 C C . PRO A 1 135 ? 10.334 25.064 0.867 1.00 58.03 135 PRO A C 1
ATOM 974 O O . PRO A 1 135 ? 9.799 25.646 1.807 1.00 58.03 135 PRO A O 1
ATOM 977 N N . GLY A 1 136 ? 11.595 24.643 0.919 1.00 57.34 136 GLY A N 1
ATOM 978 C CA . GLY A 1 136 ? 12.500 25.224 1.893 1.00 57.34 136 GLY A CA 1
ATOM 979 C C . GLY A 1 136 ? 12.529 26.717 1.609 1.00 57.34 136 GLY A C 1
ATOM 980 O O . GLY A 1 136 ? 12.934 27.116 0.519 1.00 57.34 136 GLY A O 1
ATOM 981 N N . GLU A 1 137 ? 12.046 27.526 2.548 1.00 57.09 137 GLU A N 1
ATOM 982 C CA . GLU A 1 137 ? 12.539 28.884 2.688 1.00 57.09 137 GLU A CA 1
ATOM 983 C C . GLU A 1 137 ? 14.063 28.760 2.806 1.00 57.09 137 GLU A C 1
ATOM 985 O O . GLU A 1 137 ? 14.605 28.428 3.860 1.00 57.09 137 GLU A O 1
ATOM 990 N N . ASP A 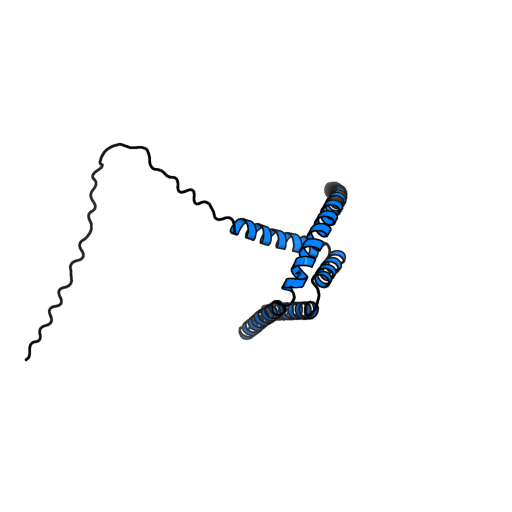1 138 ? 14.748 28.925 1.674 1.00 55.62 138 ASP A N 1
ATOM 991 C CA . ASP A 1 138 ? 16.147 29.302 1.647 1.00 55.62 138 ASP A CA 1
ATOM 992 C C . ASP A 1 138 ? 16.205 30.637 2.388 1.00 55.62 138 ASP A C 1
ATOM 994 O O . ASP A 1 138 ? 15.922 31.699 1.828 1.00 55.62 138 ASP A O 1
ATOM 998 N N . ASP A 1 139 ? 16.492 30.549 3.686 1.00 52.31 139 ASP A N 1
ATOM 999 C CA . ASP A 1 139 ? 16.940 31.637 4.539 1.00 52.31 139 ASP A CA 1
ATOM 1000 C C . ASP A 1 139 ? 18.218 32.191 3.886 1.00 52.31 139 ASP A C 1
ATOM 1002 O O . ASP A 1 139 ? 19.352 31.811 4.191 1.00 52.31 139 ASP A O 1
ATOM 1006 N N . TYR A 1 140 ? 18.030 33.054 2.888 1.00 55.53 140 TYR A N 1
ATOM 1007 C CA . TYR A 1 140 ? 19.016 34.044 2.515 1.00 55.53 140 TYR A CA 1
ATOM 1008 C C . TYR A 1 140 ? 19.171 34.913 3.754 1.00 55.53 140 TYR A C 1
ATOM 1010 O O . TYR A 1 140 ? 18.413 35.857 3.971 1.00 55.53 140 TYR A O 1
ATOM 1018 N N . ALA A 1 141 ? 20.153 34.549 4.576 1.00 53.09 141 ALA A N 1
ATOM 1019 C CA . ALA A 1 141 ? 20.764 35.458 5.514 1.00 53.09 141 ALA A CA 1
ATOM 1020 C C . ALA A 1 141 ? 21.154 36.710 4.720 1.00 53.09 141 ALA A C 1
ATOM 1022 O O . ALA A 1 141 ? 22.135 36.727 3.972 1.00 53.09 141 ALA A O 1
ATOM 1023 N N . ASP A 1 142 ? 20.320 37.736 4.854 1.00 49.22 142 ASP A N 1
ATOM 1024 C CA . ASP A 1 142 ? 20.665 39.128 4.635 1.00 49.22 142 ASP A CA 1
ATOM 1025 C C . ASP A 1 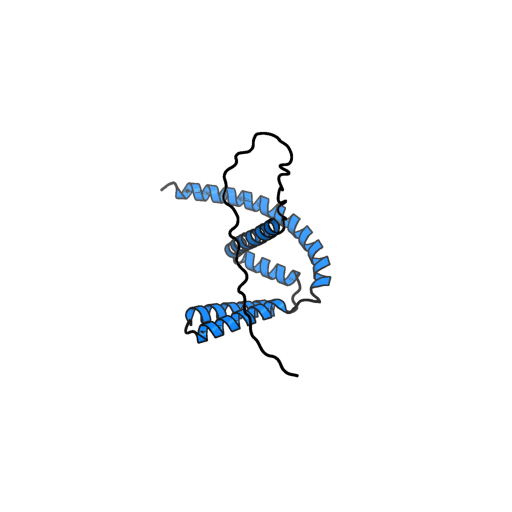142 ? 21.779 39.457 5.636 1.00 49.22 142 ASP A C 1
ATOM 1027 O O . ASP A 1 142 ? 21.563 39.958 6.736 1.00 49.22 142 ASP A O 1
ATOM 1031 N N . GLU A 1 143 ? 23.000 39.051 5.296 1.00 52.28 143 GLU A N 1
ATOM 1032 C CA . GLU A 1 143 ? 24.214 39.491 5.965 1.00 52.28 143 GLU A CA 1
ATOM 1033 C C . GLU A 1 143 ? 24.650 40.797 5.290 1.00 52.28 143 GLU A C 1
ATOM 1035 O O . GLU A 1 143 ? 25.665 40.881 4.602 1.00 52.28 143 GLU A O 1
ATOM 1040 N N . SER A 1 144 ? 23.822 41.830 5.444 1.00 53.16 144 SER A N 1
ATOM 1041 C CA . SER A 1 144 ? 24.127 43.196 5.026 1.00 53.16 144 SER A CA 1
ATOM 1042 C C . SER A 1 144 ? 23.956 44.167 6.186 1.00 53.16 144 SER A C 1
ATOM 1044 O O . SER A 1 144 ? 23.156 45.085 6.110 1.00 53.16 144 SER A O 1
ATOM 1046 N N . ASP A 1 145 ? 24.746 43.987 7.251 1.00 54.19 145 ASP A N 1
ATOM 1047 C CA . ASP A 1 145 ? 25.374 45.120 7.952 1.00 54.19 145 ASP A CA 1
ATOM 1048 C C . ASP A 1 145 ? 26.329 44.665 9.073 1.00 54.19 145 ASP A C 1
ATOM 1050 O O . ASP A 1 145 ? 25.881 44.299 10.154 1.00 54.19 145 ASP A O 1
ATOM 1054 N N . VAL A 1 146 ? 27.649 44.741 8.831 1.00 41.84 146 VAL A N 1
ATOM 1055 C CA . VAL A 1 146 ? 28.652 45.327 9.754 1.00 41.84 146 VAL A CA 1
ATOM 1056 C C . VAL A 1 146 ? 29.971 45.632 9.004 1.00 41.84 146 VAL A C 1
ATOM 1058 O O . VAL A 1 146 ? 30.763 44.752 8.683 1.00 41.84 146 VAL A O 1
ATOM 1061 N N . ALA A 1 147 ? 30.247 46.910 8.737 1.00 47.97 147 ALA A N 1
ATOM 1062 C CA . ALA A 1 147 ? 31.578 47.433 8.365 1.00 47.97 147 ALA A CA 1
ATOM 1063 C C . ALA A 1 147 ? 32.408 47.778 9.638 1.00 47.97 147 ALA A C 1
ATOM 1065 O O . ALA A 1 147 ? 31.809 47.789 10.716 1.00 47.97 147 ALA A O 1
ATOM 1066 N N . PRO A 1 148 ? 33.699 48.221 9.613 1.00 58.56 148 PRO A N 1
ATOM 1067 C CA . PRO A 1 148 ? 34.801 48.134 8.623 1.00 58.56 148 PRO A CA 1
ATOM 1068 C C . PRO A 1 148 ? 36.180 47.686 9.228 1.00 58.56 148 PRO A C 1
ATOM 1070 O O . PRO A 1 148 ? 36.469 48.017 10.373 1.00 58.56 148 PRO A O 1
ATOM 1073 N N . ALA A 1 149 ? 37.113 47.071 8.465 1.00 45.38 149 ALA A N 1
ATOM 1074 C CA . ALA A 1 149 ? 38.573 47.136 8.759 1.00 45.38 149 ALA A CA 1
ATOM 1075 C C . ALA A 1 149 ? 39.520 46.620 7.634 1.00 45.38 149 ALA A C 1
ATOM 1077 O O . ALA A 1 149 ? 39.587 45.428 7.368 1.00 45.38 149 ALA A O 1
ATOM 1078 N N . ALA A 1 150 ? 40.328 47.554 7.103 1.00 50.72 150 ALA A N 1
ATOM 1079 C CA . ALA A 1 150 ? 41.680 47.464 6.503 1.00 50.72 150 ALA A CA 1
ATOM 1080 C C . ALA A 1 150 ? 41.983 46.617 5.225 1.00 50.72 150 ALA A C 1
ATOM 1082 O O . ALA A 1 150 ? 41.607 45.453 5.126 1.00 50.72 150 ALA A O 1
ATOM 1083 N N . PRO A 1 151 ? 42.774 47.161 4.264 1.00 52.16 151 PRO A N 1
ATOM 1084 C CA . PRO A 1 151 ? 43.166 46.453 3.045 1.00 52.16 151 PRO A CA 1
ATOM 1085 C C . PRO A 1 151 ? 44.415 45.586 3.264 1.00 52.16 151 PRO A C 1
ATOM 1087 O O . PRO A 1 151 ? 45.512 46.103 3.485 1.00 52.16 151 PRO A O 1
ATOM 1090 N N . VAL A 1 152 ? 44.285 44.266 3.116 1.00 53.03 152 VAL A N 1
ATOM 1091 C CA . VAL A 1 152 ? 45.440 43.381 2.894 1.00 53.03 152 VAL A CA 1
ATOM 1092 C C . VAL A 1 152 ? 45.645 43.226 1.393 1.00 53.03 152 VAL A C 1
ATOM 1094 O O . VAL A 1 152 ? 44.943 42.487 0.707 1.00 53.03 152 VAL A O 1
ATOM 1097 N N . ALA A 1 153 ? 46.623 43.960 0.872 1.00 52.06 153 ALA A N 1
ATOM 1098 C CA . ALA A 1 153 ? 47.189 43.687 -0.434 1.00 52.06 153 ALA A CA 1
ATOM 1099 C C . ALA A 1 153 ? 47.933 42.344 -0.383 1.00 52.06 153 ALA A C 1
ATOM 1101 O O . ALA A 1 153 ? 48.913 42.199 0.344 1.00 52.06 153 ALA A O 1
ATOM 1102 N N . THR A 1 154 ? 47.515 41.363 -1.182 1.00 45.31 154 THR A N 1
ATOM 1103 C CA . THR A 1 154 ? 48.403 40.289 -1.644 1.00 45.31 154 THR A CA 1
ATOM 1104 C C . THR A 1 154 ? 48.000 39.898 -3.060 1.00 45.31 154 THR A C 1
ATOM 1106 O O . THR A 1 154 ? 46.865 39.531 -3.343 1.00 45.31 154 THR A O 1
ATOM 1109 N N . ALA A 1 155 ? 48.953 40.078 -3.966 1.00 52.28 155 ALA A N 1
ATOM 1110 C CA . ALA A 1 155 ? 48.821 39.922 -5.399 1.00 52.28 155 ALA A CA 1
ATOM 1111 C C . ALA A 1 155 ? 48.646 38.456 -5.829 1.00 52.28 155 ALA A C 1
ATOM 1113 O O . ALA A 1 155 ? 49.365 37.575 -5.363 1.00 52.28 155 ALA A O 1
ATOM 1114 N N . SER A 1 156 ? 47.775 38.224 -6.813 1.00 49.88 156 SER A N 1
ATOM 1115 C CA . SER A 1 156 ? 47.903 37.162 -7.822 1.00 49.88 156 SER A CA 1
ATOM 1116 C C . SER A 1 156 ? 47.038 37.551 -9.022 1.00 49.88 156 SER A C 1
ATOM 1118 O O . SER A 1 156 ? 45.817 37.445 -8.991 1.00 49.88 156 SER A O 1
ATOM 1120 N N . GLY A 1 157 ? 47.680 38.136 -10.036 1.00 52.62 157 GLY A N 1
ATOM 1121 C CA . GLY A 1 157 ? 47.021 38.750 -11.190 1.00 52.62 157 GLY A CA 1
ATOM 1122 C C . GLY A 1 157 ? 46.457 37.752 -12.215 1.00 52.62 157 GLY A C 1
ATOM 1123 O O . GLY A 1 157 ? 46.827 36.575 -12.215 1.00 52.62 157 GLY A O 1
ATOM 1124 N N . PRO A 1 158 ? 45.586 38.218 -13.128 1.00 52.06 158 PRO A N 1
ATOM 1125 C CA . PRO A 1 158 ? 45.053 37.408 -14.218 1.00 52.06 158 PRO A CA 1
ATOM 1126 C C . PRO A 1 158 ? 46.129 37.153 -15.286 1.00 52.06 158 PRO A C 1
ATOM 1128 O O . PRO A 1 158 ? 46.835 38.070 -15.708 1.00 52.06 158 PRO A O 1
ATOM 1131 N N . ARG A 1 159 ? 46.255 35.903 -15.751 1.00 58.91 159 ARG A N 1
ATOM 1132 C CA . ARG A 1 159 ? 47.110 35.567 -16.901 1.00 58.91 159 ARG A CA 1
ATOM 1133 C C . ARG A 1 159 ? 46.442 36.050 -18.199 1.00 58.91 159 ARG A C 1
ATOM 1135 O O . ARG A 1 159 ? 45.306 35.650 -18.449 1.00 58.91 159 ARG A O 1
ATOM 1142 N N . PRO A 1 160 ? 47.117 36.849 -19.045 1.00 57.78 160 PRO A N 1
ATOM 1143 C CA . PRO A 1 160 ? 46.602 37.207 -20.360 1.00 57.78 160 PRO A CA 1
ATOM 1144 C C . PRO A 1 160 ? 46.761 36.023 -21.325 1.00 57.78 160 PRO A C 1
ATOM 1146 O O . PRO A 1 160 ? 47.863 35.502 -21.500 1.00 57.78 160 PRO A O 1
ATOM 1149 N N . VAL A 1 161 ? 45.672 35.599 -21.967 1.00 63.00 161 VAL A N 1
ATOM 1150 C CA . VAL A 1 161 ? 45.742 34.721 -23.143 1.00 63.00 161 VAL A CA 1
ATOM 1151 C C . VAL A 1 161 ? 45.989 35.590 -24.375 1.00 63.00 161 VAL A C 1
ATOM 1153 O O . VAL A 1 161 ? 45.211 36.490 -24.684 1.00 63.00 161 VAL A O 1
ATOM 1156 N N . ALA A 1 162 ? 47.121 35.371 -25.041 1.00 59.66 162 ALA A N 1
ATOM 1157 C CA . ALA A 1 162 ? 47.476 36.074 -26.268 1.00 59.66 162 ALA A CA 1
ATOM 1158 C C . ALA A 1 162 ? 46.580 35.615 -27.439 1.00 59.66 162 ALA A C 1
ATOM 1160 O O . ALA A 1 162 ? 46.306 34.417 -27.550 1.00 59.66 162 ALA A O 1
ATOM 1161 N N . PRO A 1 163 ? 46.155 36.515 -28.343 1.00 60.44 163 PRO A N 1
ATOM 1162 C CA . PRO A 1 163 ? 45.492 36.117 -29.577 1.00 60.44 163 PRO A CA 1
ATOM 1163 C C . PRO A 1 163 ? 46.507 35.492 -30.545 1.00 60.44 163 PRO A C 1
ATOM 1165 O O . PRO A 1 163 ? 47.521 36.104 -30.885 1.00 60.44 163 PRO A O 1
ATOM 1168 N N . MET A 1 164 ? 46.228 34.267 -31.001 1.00 53.72 164 MET A N 1
ATOM 1169 C CA . MET A 1 164 ? 46.951 33.646 -32.111 1.00 53.72 164 MET A CA 1
ATOM 1170 C C . MET A 1 164 ? 46.702 34.455 -33.384 1.00 53.72 164 MET A C 1
ATOM 1172 O O . MET A 1 164 ? 45.574 34.575 -33.861 1.00 53.72 164 MET A O 1
ATOM 1176 N N . THR A 1 165 ? 47.776 35.011 -33.932 1.00 53.16 165 THR A N 1
ATOM 1177 C CA . THR A 1 165 ? 47.800 35.623 -35.253 1.00 53.16 165 THR A CA 1
ATOM 1178 C C . THR A 1 165 ? 47.828 34.511 -36.302 1.00 53.16 165 THR A C 1
ATOM 1180 O O . THR A 1 165 ? 48.758 33.712 -36.360 1.00 53.16 165 THR A O 1
ATOM 1183 N N . ALA A 1 166 ? 46.803 34.445 -37.148 1.00 52.81 166 ALA A N 1
ATOM 1184 C CA . ALA A 1 166 ? 46.832 33.655 -38.373 1.00 52.81 166 ALA A CA 1
ATOM 1185 C C . ALA A 1 166 ? 46.676 34.618 -39.550 1.00 52.81 166 ALA A C 1
ATOM 1187 O O . ALA A 1 166 ? 45.572 34.993 -39.936 1.00 52.81 166 ALA A O 1
ATOM 1188 N N . GLY A 1 167 ? 47.812 35.063 -40.085 1.00 49.09 167 GLY A N 1
ATOM 1189 C CA . GLY A 1 167 ? 47.856 35.636 -41.419 1.00 49.09 167 GLY A CA 1
ATOM 1190 C C . GLY A 1 167 ? 47.707 34.512 -42.439 1.00 49.09 167 GLY A C 1
ATOM 1191 O O . GLY A 1 167 ? 48.476 33.554 -42.415 1.00 49.09 167 GLY A O 1
ATOM 1192 N N . VAL A 1 168 ? 46.748 34.642 -43.353 1.00 56.25 168 VAL A N 1
ATOM 1193 C CA . VAL A 1 168 ? 46.814 33.955 -44.641 1.00 56.25 168 VAL A CA 1
ATOM 1194 C C . VAL A 1 168 ? 46.473 34.954 -45.743 1.00 56.25 168 VAL A C 1
ATOM 1196 O O . VAL A 1 168 ? 45.381 35.502 -45.843 1.00 56.25 168 VAL A O 1
ATOM 1199 N N . SER A 1 169 ? 47.518 35.228 -46.510 1.00 54.62 169 SER A N 1
ATOM 1200 C CA . SER A 1 169 ? 47.542 35.833 -47.832 1.00 54.62 169 SER A CA 1
ATOM 1201 C C . SER A 1 169 ? 46.603 35.108 -48.798 1.00 54.62 169 SER A C 1
ATOM 1203 O O . SER A 1 169 ? 46.752 33.898 -48.948 1.00 54.62 169 SER A O 1
ATOM 1205 N N . ASN A 1 170 ? 45.756 35.836 -49.535 1.00 52.81 170 ASN A N 1
ATOM 1206 C CA . ASN A 1 170 ? 45.724 35.714 -50.999 1.00 52.81 170 ASN A CA 1
ATOM 1207 C C . ASN A 1 170 ? 44.960 36.869 -51.667 1.00 52.81 170 ASN A C 1
ATOM 1209 O O . ASN A 1 170 ? 43.868 37.227 -51.234 1.00 52.81 170 ASN A O 1
ATOM 1213 N N . GLY A 1 171 ? 45.552 37.437 -52.719 1.00 51.50 171 GLY A N 1
ATOM 1214 C CA . GLY A 1 171 ? 44.928 38.436 -53.587 1.00 51.50 171 GLY A CA 1
ATOM 1215 C C . GLY A 1 171 ? 44.146 37.827 -54.758 1.00 51.50 171 GLY A C 1
ATOM 1216 O O . GLY A 1 171 ? 43.916 36.618 -54.786 1.00 51.50 171 GLY A O 1
ATOM 1217 N N . VAL A 1 172 ? 43.872 38.692 -55.750 1.00 53.03 172 VAL A N 1
ATOM 1218 C CA . VAL A 1 172 ? 43.135 38.489 -57.026 1.00 53.03 172 VAL A CA 1
ATOM 1219 C C . VAL A 1 172 ? 41.615 38.695 -56.850 1.00 53.03 172 VAL A C 1
ATOM 1221 O O . VAL A 1 172 ? 41.019 38.052 -55.997 1.00 53.03 172 VAL A O 1
ATOM 1224 N N . SER A 1 173 ? 40.906 39.585 -57.559 1.00 46.31 173 SER A N 1
ATOM 1225 C CA . SER A 1 173 ? 41.158 40.374 -58.779 1.00 46.31 173 SER A CA 1
ATOM 1226 C C . SER A 1 173 ? 40.383 41.692 -58.745 1.00 46.31 173 SER A C 1
ATOM 1228 O O . SER A 1 173 ? 39.343 41.731 -58.052 1.00 46.31 173 SER A O 1
#

Secondary structure (DSSP, 8-state):
--HHHHHHHHHHHHHHHHHHHHHHHHHHHHHHHHHHHHHHHHHHGGG---HHHHHHHHHHHHHHHHHHTT-HHHHHHHHHHHHHHHHHHHHHTT--HHHHHHHHHHHHHH-HHHHHHHHHHHHHHHHHHHHHTS----------------------PPPPPPPPP--------

Organism: NCBI:txid1639689

Radius of gyration: 32.28 Å; chains: 1; bounding box: 68×66×92 Å

Sequence (173 aa):
MSVQENVKDELADNAEHAKETVKDHVVSAAETVQSDLKSKAEVEMQRSAGDVSAVADAVRVAGDDLAARDRHAAARLANGAASSLDAVARELDGKSVEDVADAVASFGRRNPLALIGGAAVAGFFLGRFVTATTPGEDDYADESDVAPAAPVATASGPRPVAPMTAGVSNGVS

Foldseek 3Di:
DPPVPVVVVVCVVVVVVCVVVCVVVVVVVVVVCVVVCQVVQVVPVVPDLPDLLVVLVVLQVVLVVCVVVVVPVSSVVSPVVSVVSVVVSVCPRVDGPVSVVVVLVVVCVVPVPCNVVVVVVVVVVVVVVVVVPPDPPPPPPPPPDDDDDDDDDDDDDDDDDDDDDDDDDDDDD